Protein AF-A0A1B6K910-F1 (afdb_monomer_lite)

Secondary structure (DSSP, 8-state):
------HHHHHHHHHHHHH----HHHHHHHHHHHHHHHHHH-GGGHHHHHHHHHHHHHSTTS-HHHHHHHHHHHHHHHHHS-HHHHHHHHHHHHHHHGGGGGGGHHHHHHHHHHHHHHHH-

Radius of gyration: 13.84 Å; chains: 1; bounding box: 29×33×38 Å

Structure (mmCIF, N/CA/C/O backbone):
data_AF-A0A1B6K910-F1
#
_entry.id   AF-A0A1B6K910-F1
#
loop_
_atom_site.group_PDB
_atom_site.id
_atom_site.type_symbol
_atom_site.label_atom_id
_atom_site.label_alt_id
_atom_site.label_comp_id
_atom_site.label_asym_id
_atom_site.label_entity_id
_atom_site.label_seq_id
_atom_site.pdbx_PDB_ins_code
_atom_site.Cartn_x
_atom_site.Cartn_y
_atom_site.Cartn_z
_atom_site.occupancy
_atom_site.B_iso_or_equiv
_atom_site.auth_seq_id
_atom_site.auth_comp_id
_atom_site.auth_asym_id
_atom_site.auth_atom_id
_atom_site.pdbx_PDB_model_num
ATOM 1 N N . MET A 1 1 ? -17.486 21.548 6.288 1.00 40.94 1 MET A N 1
ATOM 2 C CA . MET A 1 1 ? -17.642 20.433 5.331 1.00 40.94 1 MET A CA 1
ATOM 3 C C . MET A 1 1 ? -16.254 19.908 5.009 1.00 40.94 1 MET A C 1
ATOM 5 O O . MET A 1 1 ? -15.603 20.431 4.117 1.00 40.94 1 MET A O 1
ATOM 9 N N . THR A 1 2 ? -15.734 18.974 5.800 1.00 49.56 2 THR A N 1
ATOM 10 C CA . THR A 1 2 ? -14.468 18.302 5.486 1.00 49.56 2 THR A CA 1
ATOM 11 C C . THR A 1 2 ? -14.748 17.315 4.355 1.00 49.56 2 THR A C 1
ATOM 13 O O . THR A 1 2 ? -15.514 16.374 4.546 1.00 49.56 2 THR A O 1
ATOM 16 N N . SER A 1 3 ? -14.226 17.568 3.150 1.00 57.62 3 SER A N 1
ATOM 17 C CA . SER A 1 3 ? -14.333 16.602 2.047 1.00 57.62 3 SER A CA 1
ATOM 18 C C . SER A 1 3 ? -13.579 15.340 2.451 1.00 57.62 3 SER A C 1
ATOM 20 O O . SER A 1 3 ? -12.354 15.367 2.544 1.00 57.62 3 SER A O 1
ATOM 22 N N . GLN A 1 4 ? -14.305 14.261 2.743 1.00 67.06 4 GLN A N 1
ATOM 23 C CA . GLN A 1 4 ? -13.695 12.955 2.963 1.00 67.06 4 GLN A CA 1
ATOM 24 C C . GLN A 1 4 ? -13.096 12.465 1.648 1.00 67.06 4 GLN A C 1
ATOM 26 O O . GLN A 1 4 ? -13.736 12.546 0.597 1.00 67.06 4 GLN A O 1
ATOM 31 N N . MET A 1 5 ? -11.863 11.971 1.704 1.00 77.38 5 MET A N 1
ATOM 32 C CA . MET A 1 5 ? -11.227 11.384 0.534 1.00 77.38 5 MET A CA 1
ATOM 33 C C . MET A 1 5 ? -11.826 9.999 0.311 1.00 77.38 5 MET A C 1
ATOM 35 O O . MET A 1 5 ? -11.666 9.115 1.147 1.00 77.38 5 MET A O 1
ATOM 39 N N . THR A 1 6 ? -12.530 9.814 -0.804 1.00 85.31 6 THR A N 1
ATOM 40 C CA . THR A 1 6 ? -13.100 8.510 -1.162 1.00 85.31 6 THR A CA 1
ATOM 41 C C . THR A 1 6 ? -12.141 7.718 -2.042 1.00 85.31 6 THR A C 1
ATOM 43 O O . THR A 1 6 ? -11.340 8.283 -2.794 1.00 85.31 6 THR A O 1
ATOM 46 N N . SER A 1 7 ? -12.273 6.397 -2.027 1.00 83.88 7 SER A N 1
ATOM 47 C CA . SER A 1 7 ? -11.597 5.471 -2.938 1.00 83.88 7 SER A CA 1
ATOM 48 C C . SER A 1 7 ? -11.768 5.849 -4.417 1.00 83.88 7 SER A C 1
ATOM 50 O O . SER A 1 7 ? -10.839 5.672 -5.206 1.00 83.88 7 SER A O 1
ATOM 52 N N . GLN A 1 8 ? -12.900 6.445 -4.808 1.00 85.75 8 GLN A N 1
ATOM 53 C CA . GLN A 1 8 ? -13.102 6.969 -6.163 1.00 85.75 8 GLN A CA 1
ATOM 54 C C . GLN A 1 8 ? -12.201 8.172 -6.470 1.00 85.75 8 GLN A C 1
ATOM 56 O O . GLN A 1 8 ? -11.592 8.219 -7.541 1.00 85.75 8 GLN A O 1
ATOM 61 N N . ASN A 1 9 ? -12.058 9.117 -5.532 1.00 89.00 9 ASN A N 1
ATOM 62 C CA . ASN A 1 9 ? -11.143 10.249 -5.704 1.00 89.00 9 ASN A CA 1
ATOM 63 C C . ASN A 1 9 ? -9.691 9.772 -5.817 1.00 89.00 9 ASN A C 1
ATOM 65 O O . ASN A 1 9 ? -8.954 10.248 -6.680 1.00 89.00 9 ASN A O 1
ATOM 69 N N . VAL A 1 10 ? -9.308 8.792 -4.994 1.00 90.31 10 VAL A N 1
ATOM 70 C CA . VAL A 1 10 ? -7.984 8.158 -5.039 1.00 90.31 10 VAL A CA 1
ATOM 71 C C . VAL A 1 10 ? -7.738 7.518 -6.406 1.00 90.31 10 VAL A C 1
ATOM 73 O O . VAL A 1 10 ? -6.729 7.822 -7.039 1.00 90.31 10 VAL A O 1
ATOM 76 N N . ARG A 1 11 ? -8.679 6.708 -6.924 1.00 89.62 11 ARG A N 1
ATOM 77 C CA . ARG A 1 11 ? -8.575 6.109 -8.274 1.00 89.62 11 ARG A CA 1
ATOM 78 C C . ARG A 1 11 ? -8.303 7.168 -9.334 1.00 89.62 11 ARG A C 1
ATOM 80 O O . ARG A 1 11 ? -7.419 6.994 -10.168 1.00 89.62 11 ARG A O 1
ATOM 87 N N . GLN A 1 12 ? -9.053 8.265 -9.298 1.00 89.19 12 GLN A N 1
ATOM 88 C CA . GLN A 1 12 ? -8.941 9.321 -10.296 1.00 89.19 12 GLN A CA 1
ATOM 89 C C . GLN A 1 12 ? -7.585 10.037 -10.229 1.00 89.19 12 GLN A C 1
ATOM 91 O O . GLN A 1 12 ? -6.969 10.262 -11.269 1.00 89.19 12 GLN A O 1
ATOM 96 N N . GLN A 1 13 ? -7.080 10.333 -9.027 1.00 90.06 13 GLN A N 1
ATOM 97 C CA . GLN A 1 13 ? -5.750 10.928 -8.856 1.00 90.06 13 GLN A CA 1
ATOM 98 C C . GLN A 1 13 ? -4.638 9.998 -9.351 1.00 90.06 13 GLN A C 1
ATOM 100 O O . GLN A 1 13 ? -3.723 10.453 -10.031 1.00 90.06 13 GLN A O 1
ATOM 105 N N . LEU A 1 14 ? -4.742 8.696 -9.074 1.00 89.44 14 LEU A N 1
ATOM 106 C CA . LEU A 1 14 ? -3.756 7.702 -9.505 1.00 89.44 14 LEU A CA 1
ATOM 107 C C . LEU A 1 14 ? -3.736 7.524 -11.028 1.00 89.44 14 LEU A C 1
ATOM 109 O O . LEU A 1 14 ? -2.662 7.407 -11.609 1.00 89.44 14 LEU A O 1
ATOM 113 N N . LEU A 1 15 ? -4.898 7.565 -11.688 1.00 86.69 15 LEU A N 1
ATOM 114 C CA . LEU A 1 15 ? -4.990 7.528 -13.154 1.00 86.69 15 LEU A CA 1
ATOM 115 C C . LEU A 1 15 ? -4.315 8.742 -13.801 1.00 86.69 15 LEU A C 1
ATOM 117 O O . LEU A 1 15 ? -3.554 8.598 -14.758 1.00 86.69 15 LEU A O 1
ATOM 121 N N . ILE A 1 16 ? -4.555 9.937 -13.254 1.00 86.75 16 ILE A N 1
ATOM 122 C CA . ILE A 1 16 ? -3.872 11.156 -13.702 1.00 86.75 16 ILE A CA 1
ATOM 123 C C . ILE A 1 16 ? -2.367 10.998 -13.482 1.00 86.75 16 ILE A C 1
ATOM 125 O O . ILE A 1 16 ? -1.581 11.277 -14.384 1.00 86.75 16 ILE A O 1
ATOM 129 N N . LEU A 1 17 ? -1.966 10.477 -12.320 1.00 86.00 17 LEU A N 1
ATOM 130 C CA . LEU A 1 17 ? -0.563 10.318 -11.980 1.00 86.00 17 LEU A CA 1
ATOM 131 C C . LEU A 1 17 ? 0.175 9.354 -12.919 1.00 86.00 17 LEU A C 1
ATOM 133 O O . LEU A 1 17 ? 1.272 9.663 -13.382 1.00 86.00 17 LEU A O 1
ATOM 137 N N . ALA A 1 18 ? -0.448 8.220 -13.238 1.00 78.31 18 ALA A N 1
ATOM 138 C CA . ALA A 1 18 ? 0.106 7.202 -14.125 1.00 78.31 18 ALA A CA 1
ATOM 139 C C . ALA A 1 18 ? 0.378 7.731 -15.544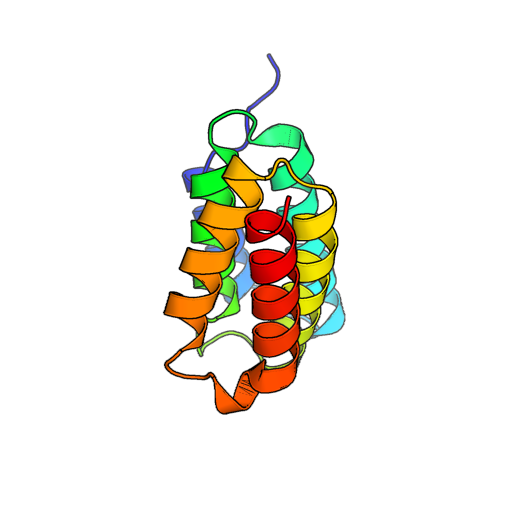 1.00 78.31 18 ALA A C 1
ATOM 141 O O . ALA A 1 18 ? 1.283 7.250 -16.219 1.00 78.31 18 ALA A O 1
ATOM 142 N N . THR A 1 19 ? -0.382 8.737 -15.989 1.00 79.06 19 THR A N 1
ATOM 143 C CA . THR A 1 19 ? -0.183 9.400 -17.291 1.00 79.06 19 THR A CA 1
AT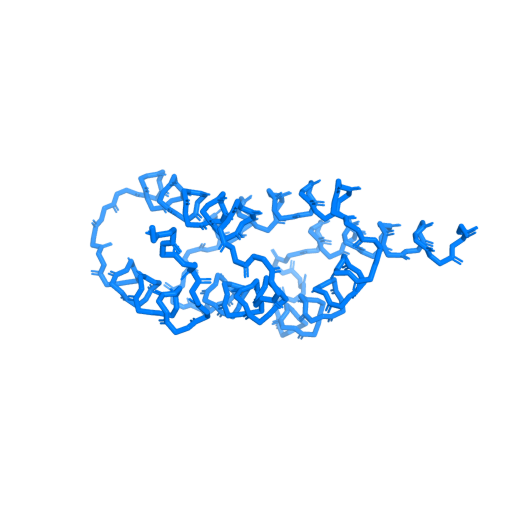OM 144 C C . THR A 1 19 ? 0.666 10.668 -17.204 1.00 79.06 19 THR A C 1
ATOM 146 O O . THR A 1 19 ? 1.134 11.174 -18.225 1.00 79.06 19 THR A O 1
ATOM 149 N N . SER A 1 20 ? 0.890 11.191 -15.996 1.00 75.25 20 SER A N 1
ATOM 150 C CA . SER A 1 20 ? 1.674 12.403 -15.798 1.00 75.25 20 SER A CA 1
ATOM 151 C C . SER A 1 20 ? 3.173 12.113 -15.924 1.00 75.25 20 SER A C 1
ATOM 153 O O . SER A 1 20 ? 3.774 11.395 -15.122 1.00 75.25 20 SER A O 1
ATOM 155 N N . GLY A 1 21 ? 3.780 12.674 -16.971 1.00 69.50 21 GLY A N 1
ATOM 156 C CA . GLY A 1 21 ? 5.226 12.629 -17.180 1.00 69.50 21 GLY A CA 1
ATOM 157 C C . GLY A 1 21 ? 5.985 13.370 -16.075 1.00 69.50 21 GLY A C 1
ATOM 158 O O . GLY A 1 21 ? 5.468 14.302 -15.462 1.00 69.50 21 GLY A O 1
ATOM 159 N N . GLY A 1 22 ? 7.221 12.955 -15.808 1.00 79.31 22 GLY A N 1
ATOM 160 C CA . GLY A 1 22 ? 8.061 13.543 -14.765 1.00 79.31 22 GLY A CA 1
ATOM 161 C C . GLY A 1 22 ? 9.226 12.633 -14.387 1.00 79.31 22 GLY A C 1
ATOM 162 O O . GLY A 1 22 ? 9.394 11.550 -14.945 1.00 79.31 22 GLY A O 1
ATOM 163 N N . SER A 1 23 ? 10.046 13.071 -13.432 1.00 85.94 23 SER A N 1
ATOM 164 C CA . SER A 1 23 ? 11.097 12.218 -12.867 1.00 85.94 23 SER A CA 1
ATOM 165 C C . SER A 1 23 ? 10.501 11.177 -11.911 1.00 85.94 23 SER A C 1
ATOM 167 O O . SER A 1 23 ? 9.488 11.435 -11.262 1.00 85.94 23 SER A O 1
ATOM 169 N N . HIS A 1 24 ? 11.157 10.021 -11.753 1.00 84.06 24 HIS A N 1
ATOM 170 C CA . HIS A 1 24 ? 10.710 8.995 -10.797 1.00 84.06 24 HIS A CA 1
ATOM 171 C C . HIS A 1 24 ? 10.606 9.522 -9.358 1.00 84.06 24 HIS A C 1
ATOM 173 O O . HIS A 1 24 ? 9.750 9.074 -8.599 1.00 84.06 24 HIS A O 1
ATOM 179 N N . LYS A 1 25 ? 11.462 10.485 -8.993 1.00 85.44 25 LYS A N 1
ATOM 180 C CA . LYS A 1 25 ? 11.438 11.131 -7.679 1.00 85.44 25 LYS A CA 1
ATOM 181 C C . LYS A 1 25 ? 10.145 11.928 -7.475 1.00 85.44 25 LYS A C 1
ATOM 183 O O . LYS A 1 25 ? 9.455 11.701 -6.491 1.00 85.44 25 LYS A O 1
ATOM 188 N N . ASP A 1 26 ? 9.793 12.782 -8.435 1.00 88.88 26 ASP A N 1
ATOM 189 C CA . ASP A 1 26 ? 8.562 13.584 -8.394 1.00 88.88 26 ASP A CA 1
ATOM 190 C C . ASP A 1 26 ? 7.307 12.697 -8.333 1.00 88.88 26 ASP A C 1
ATOM 192 O O . ASP A 1 26 ? 6.418 12.920 -7.512 1.00 88.88 26 ASP A O 1
ATOM 196 N N . GLN A 1 27 ? 7.264 11.631 -9.138 1.00 88.56 27 GLN A N 1
ATOM 197 C CA . GLN A 1 27 ? 6.153 10.679 -9.097 1.00 88.56 27 GLN A CA 1
ATOM 198 C C . GLN A 1 27 ? 6.032 9.991 -7.730 1.00 88.56 27 GLN A C 1
ATOM 200 O O . GLN A 1 27 ? 4.929 9.894 -7.195 1.00 88.56 27 GLN A O 1
ATOM 205 N N . ALA A 1 28 ? 7.145 9.548 -7.136 1.00 89.62 28 ALA A N 1
ATOM 206 C CA . ALA A 1 28 ? 7.138 8.942 -5.805 1.00 89.62 28 ALA A CA 1
ATOM 207 C C . ALA A 1 28 ? 6.656 9.921 -4.719 1.00 89.62 28 ALA A C 1
ATOM 209 O O . ALA A 1 28 ? 5.857 9.542 -3.863 1.00 89.62 28 ALA A O 1
ATOM 210 N N . GLU A 1 29 ? 7.076 11.188 -4.768 1.00 91.31 29 GLU A N 1
ATOM 211 C CA . GLU A 1 29 ? 6.608 12.217 -3.829 1.00 91.31 29 GLU A CA 1
ATOM 212 C C . GLU A 1 29 ? 5.097 12.448 -3.946 1.00 91.31 29 GLU A C 1
ATOM 214 O O . GLU A 1 29 ? 4.398 12.522 -2.934 1.00 91.31 29 GLU A O 1
ATOM 219 N N . LYS A 1 30 ? 4.559 12.459 -5.168 1.00 91.56 30 LYS A N 1
ATOM 220 C CA . LYS A 1 30 ? 3.114 12.572 -5.387 1.00 91.56 30 LYS A CA 1
ATOM 221 C C . LYS A 1 30 ? 2.344 11.345 -4.890 1.00 91.56 30 LYS A C 1
ATOM 223 O O . LYS A 1 30 ? 1.308 11.514 -4.254 1.00 91.56 30 LYS A O 1
ATOM 228 N N . TYR A 1 31 ? 2.842 10.124 -5.111 1.00 92.69 31 TYR A N 1
ATOM 229 C CA . TYR A 1 31 ? 2.236 8.919 -4.524 1.00 92.69 31 TYR A CA 1
ATOM 230 C C . TYR A 1 31 ? 2.213 8.993 -2.992 1.00 92.69 31 TYR A C 1
ATOM 232 O O . TYR A 1 31 ? 1.190 8.683 -2.385 1.00 92.69 31 TYR A O 1
ATOM 240 N N . ARG A 1 32 ? 3.302 9.450 -2.359 1.00 92.00 32 ARG A N 1
ATOM 241 C CA . ARG A 1 32 ? 3.345 9.656 -0.902 1.00 92.00 32 ARG A CA 1
ATOM 242 C C . ARG A 1 32 ? 2.332 10.691 -0.429 1.00 92.00 32 ARG A C 1
ATOM 244 O O . ARG A 1 32 ? 1.663 10.449 0.566 1.00 92.00 32 ARG A O 1
ATOM 251 N N . ALA A 1 33 ? 2.183 11.803 -1.146 1.00 91.94 33 ALA A N 1
ATOM 252 C CA . ALA A 1 33 ? 1.183 12.816 -0.814 1.00 91.94 33 ALA A CA 1
ATOM 253 C C . ALA A 1 33 ? -0.249 12.253 -0.873 1.00 91.94 33 ALA A C 1
ATOM 255 O O . ALA A 1 33 ? -1.068 12.553 -0.008 1.00 91.94 33 ALA A O 1
ATOM 256 N N . ILE A 1 34 ? -0.545 11.395 -1.857 1.00 92.62 34 ILE A N 1
ATOM 257 C CA . ILE A 1 34 ? -1.838 10.699 -1.943 1.00 92.62 34 ILE A CA 1
ATOM 258 C C . ILE A 1 34 ? -2.009 9.745 -0.755 1.00 92.62 34 ILE A C 1
ATOM 260 O O . ILE A 1 34 ? -3.064 9.754 -0.127 1.00 92.62 34 ILE A O 1
ATOM 264 N N . LEU A 1 35 ? -0.982 8.956 -0.415 1.00 92.50 35 LEU A N 1
ATOM 265 C CA . LEU A 1 35 ? -1.011 8.052 0.738 1.00 92.50 35 LEU A CA 1
ATOM 266 C C . LEU A 1 35 ? -1.299 8.809 2.042 1.00 92.50 35 LEU A C 1
ATOM 268 O O . LEU A 1 35 ? -2.201 8.427 2.780 1.00 92.50 35 LEU A O 1
ATOM 272 N N . ASP A 1 36 ? -0.584 9.901 2.300 1.00 91.69 36 ASP A N 1
ATOM 273 C CA . ASP A 1 36 ? -0.793 10.749 3.478 1.00 91.69 36 ASP A CA 1
ATOM 274 C C . ASP A 1 36 ? -2.217 11.330 3.528 1.00 91.69 36 ASP A C 1
ATOM 276 O O . ASP A 1 36 ? -2.891 11.300 4.564 1.00 91.69 36 ASP A O 1
ATOM 280 N N . SER A 1 37 ? -2.731 11.759 2.372 1.00 90.56 37 SER A N 1
ATOM 281 C CA . SER A 1 37 ? -4.100 12.256 2.247 1.00 90.56 37 SER A CA 1
ATOM 282 C C . SER A 1 37 ? -5.141 11.179 2.579 1.00 90.56 37 SER A C 1
ATOM 284 O O . SER A 1 37 ? -6.104 11.470 3.296 1.00 90.56 37 SER A O 1
ATOM 286 N N . ILE A 1 38 ? -4.923 9.928 2.147 1.00 90.88 38 ILE A N 1
ATOM 287 C CA . ILE A 1 38 ? -5.779 8.779 2.486 1.00 90.88 38 ILE A CA 1
ATOM 288 C C . ILE A 1 38 ? -5.776 8.544 3.998 1.00 90.88 38 ILE A C 1
ATOM 290 O O . ILE A 1 38 ? -6.843 8.449 4.605 1.00 90.88 38 ILE A O 1
ATOM 294 N N . LEU A 1 39 ? -4.590 8.489 4.612 1.00 88.62 39 LEU A N 1
ATOM 295 C CA . LEU A 1 39 ? -4.438 8.233 6.047 1.00 88.62 39 LEU A CA 1
ATOM 296 C C . LEU A 1 39 ? -5.108 9.321 6.900 1.00 88.62 39 LEU A C 1
ATOM 298 O O . LEU A 1 39 ? -5.679 9.015 7.945 1.00 88.62 39 LEU A O 1
ATOM 302 N N . THR A 1 40 ? -5.095 10.570 6.431 1.00 87.62 40 THR A N 1
ATOM 303 C CA . THR A 1 40 ? -5.655 11.717 7.160 1.00 87.62 40 THR A CA 1
ATOM 304 C C . THR A 1 40 ? -7.156 11.921 6.913 1.00 87.62 40 THR A C 1
ATOM 306 O O . THR A 1 40 ? -7.870 12.381 7.803 1.00 87.62 40 THR A O 1
ATOM 309 N N . SER A 1 41 ? -7.660 11.593 5.716 1.00 84.12 41 SER A N 1
ATOM 310 C CA . SER A 1 41 ? -8.980 12.067 5.253 1.00 84.12 41 SER A CA 1
ATOM 311 C C . SER A 1 41 ? -9.988 10.971 4.909 1.00 84.12 41 SER A C 1
ATOM 313 O O . SER A 1 41 ? -11.166 11.287 4.725 1.00 84.12 41 SER A O 1
ATOM 315 N N . ALA A 1 42 ? -9.573 9.705 4.795 1.00 77.44 42 ALA A N 1
ATOM 316 C CA . ALA A 1 42 ? -10.466 8.642 4.330 1.00 77.44 42 ALA A CA 1
ATOM 317 C C . ALA A 1 42 ? -11.419 8.113 5.417 1.00 77.44 42 ALA A C 1
ATOM 319 O O . ALA A 1 42 ? -12.487 7.595 5.094 1.00 77.44 42 ALA A O 1
ATOM 320 N N . GLY A 1 43 ? -11.090 8.273 6.706 1.00 81.44 43 GLY A N 1
ATOM 321 C CA . GLY A 1 43 ? -11.963 7.875 7.819 1.00 81.44 43 GLY A CA 1
ATOM 322 C C . GLY A 1 43 ? -12.431 6.418 7.705 1.00 81.44 43 GLY A C 1
ATOM 323 O O . GLY A 1 43 ? -11.624 5.500 7.815 1.00 81.44 43 GLY A O 1
ATOM 324 N N . ASN A 1 44 ? -13.727 6.205 7.450 1.00 81.25 44 ASN A N 1
ATOM 325 C CA . ASN A 1 44 ? -14.315 4.868 7.282 1.00 81.25 44 ASN A CA 1
ATOM 326 C C . ASN A 1 44 ? -13.981 4.202 5.933 1.00 81.25 44 ASN A C 1
ATOM 328 O O . ASN A 1 44 ? -14.034 2.980 5.839 1.00 81.25 44 ASN A O 1
ATOM 332 N N . ASP A 1 45 ? -13.625 4.975 4.902 1.00 86.31 45 ASP A N 1
ATOM 333 C CA . ASP A 1 45 ? -13.293 4.463 3.561 1.00 86.31 45 ASP A CA 1
ATOM 334 C C . ASP A 1 45 ? -11.802 4.111 3.420 1.00 86.31 45 ASP A C 1
ATOM 336 O O . ASP A 1 45 ? -11.351 3.675 2.364 1.00 86.31 45 ASP A O 1
ATOM 340 N N . ILE A 1 46 ? -11.014 4.277 4.491 1.00 90.19 46 ILE A N 1
ATOM 341 C CA . ILE A 1 46 ? -9.552 4.123 4.474 1.00 90.19 46 ILE A CA 1
ATOM 342 C C . ILE A 1 46 ? -9.093 2.769 3.932 1.00 90.19 46 ILE A C 1
ATOM 344 O O . ILE A 1 46 ? -8.131 2.712 3.171 1.00 90.19 46 ILE A O 1
ATOM 348 N N . ILE A 1 47 ? -9.795 1.682 4.266 1.00 91.19 47 ILE A N 1
ATOM 349 C CA . ILE A 1 47 ? -9.451 0.340 3.784 1.00 91.19 47 ILE A CA 1
ATOM 350 C C . ILE A 1 47 ? -9.608 0.271 2.263 1.00 91.19 47 ILE A C 1
ATOM 352 O O . ILE A 1 47 ? -8.690 -0.166 1.574 1.00 91.19 47 ILE A O 1
ATOM 356 N N . GLU A 1 48 ? -10.743 0.719 1.727 1.00 92.06 48 GLU A N 1
ATOM 357 C CA . GLU A 1 48 ? -11.010 0.680 0.286 1.00 92.06 48 GLU A CA 1
ATOM 358 C C . GLU A 1 48 ? -10.089 1.637 -0.480 1.00 92.06 48 GLU A C 1
ATOM 360 O O . GLU A 1 48 ? -9.545 1.276 -1.525 1.00 92.06 48 GLU A O 1
ATOM 365 N N . ALA A 1 49 ? -9.827 2.823 0.070 1.00 92.50 49 ALA A N 1
ATOM 366 C CA . ALA A 1 49 ? -8.877 3.783 -0.479 1.00 92.50 49 ALA A CA 1
ATOM 367 C C . ALA A 1 49 ? -7.443 3.222 -0.542 1.00 92.50 49 ALA A C 1
ATOM 369 O O . ALA A 1 49 ? -6.782 3.337 -1.578 1.00 92.50 49 ALA A O 1
ATOM 370 N N . LEU A 1 50 ? -6.971 2.558 0.519 1.00 93.06 50 LEU A N 1
ATOM 371 C CA . LEU A 1 50 ? -5.655 1.909 0.545 1.00 93.06 50 LEU A CA 1
ATOM 372 C C . LEU A 1 50 ? -5.573 0.738 -0.438 1.00 93.06 50 LEU A C 1
ATOM 374 O O . LEU A 1 50 ? -4.570 0.606 -1.136 1.00 93.06 50 LEU A O 1
ATOM 378 N N . LYS A 1 51 ? -6.624 -0.082 -0.554 1.00 93.69 51 LYS A N 1
ATOM 379 C CA . LYS A 1 51 ? -6.678 -1.171 -1.544 1.00 93.69 51 LYS A CA 1
ATOM 380 C C . LYS A 1 51 ? -6.525 -0.645 -2.966 1.00 93.69 51 LYS A C 1
ATOM 382 O O . LYS A 1 51 ? -5.698 -1.144 -3.724 1.00 93.69 51 LYS A O 1
ATOM 387 N N . VAL A 1 52 ? -7.277 0.399 -3.305 1.00 93.69 52 VAL A N 1
ATOM 388 C CA . VAL A 1 52 ? -7.163 1.085 -4.596 1.00 93.69 52 VAL A CA 1
ATOM 389 C C . VAL A 1 52 ? -5.739 1.576 -4.841 1.00 93.69 52 VAL A C 1
ATOM 391 O O . VAL A 1 52 ? -5.201 1.415 -5.936 1.00 93.69 52 VAL A O 1
ATOM 394 N N . PHE A 1 53 ? -5.138 2.191 -3.826 1.00 94.06 53 PHE A N 1
ATOM 395 C CA . PHE A 1 53 ? -3.785 2.715 -3.914 1.00 94.06 53 PHE A CA 1
ATOM 396 C C . PHE A 1 53 ? -2.763 1.602 -4.173 1.00 94.06 53 PHE A C 1
ATOM 398 O O . PHE A 1 53 ? -1.921 1.733 -5.061 1.00 94.06 53 PHE A O 1
ATOM 405 N N . ILE A 1 54 ? -2.898 0.470 -3.478 1.00 93.62 54 ILE A N 1
ATOM 406 C CA . ILE A 1 54 ? -2.067 -0.720 -3.682 1.00 93.62 54 ILE A CA 1
ATOM 407 C C . ILE A 1 54 ? -2.194 -1.245 -5.115 1.00 93.62 54 ILE A C 1
ATOM 409 O O . ILE A 1 54 ? -1.183 -1.527 -5.751 1.00 93.62 54 ILE A O 1
ATOM 413 N N . GLU A 1 55 ? -3.409 -1.339 -5.659 1.00 92.38 55 GLU A N 1
ATOM 414 C CA . GLU A 1 55 ? -3.615 -1.806 -7.038 1.00 92.38 55 GLU A CA 1
ATOM 415 C C . GLU A 1 55 ? -2.922 -0.924 -8.076 1.00 92.38 55 GLU A C 1
ATOM 417 O O . GLU A 1 55 ? -2.411 -1.434 -9.074 1.00 92.38 55 GLU A O 1
ATOM 422 N N . ALA A 1 56 ? -2.871 0.387 -7.844 1.00 91.25 56 ALA A N 1
ATOM 423 C CA . ALA A 1 56 ? -2.176 1.295 -8.744 1.00 91.25 56 ALA A CA 1
ATOM 424 C C . ALA A 1 56 ? -0.654 1.124 -8.678 1.00 91.25 56 ALA A C 1
ATOM 426 O O . ALA A 1 56 ? -0.013 1.080 -9.723 1.00 91.25 56 ALA A O 1
ATOM 427 N N . ILE A 1 57 ? -0.064 0.992 -7.485 1.00 91.31 57 ILE A N 1
ATOM 428 C CA . ILE A 1 57 ? 1.403 0.924 -7.348 1.00 91.31 57 ILE A CA 1
ATOM 429 C C . ILE A 1 57 ? 1.986 -0.422 -7.781 1.00 91.31 57 ILE A C 1
ATOM 431 O O . ILE A 1 57 ? 3.126 -0.470 -8.235 1.00 91.31 57 ILE A O 1
ATOM 435 N N . VAL A 1 58 ? 1.240 -1.520 -7.640 1.00 90.25 58 VAL A N 1
ATOM 436 C CA . VAL A 1 58 ? 1.693 -2.858 -8.066 1.00 90.25 58 VAL A CA 1
ATOM 437 C C . VAL A 1 58 ? 1.499 -3.086 -9.564 1.00 90.25 58 VAL A C 1
ATOM 439 O O . VAL A 1 58 ? 2.030 -4.057 -10.112 1.00 90.25 58 VAL A O 1
ATOM 442 N N . ASN A 1 59 ? 0.776 -2.178 -10.227 1.00 88.44 59 A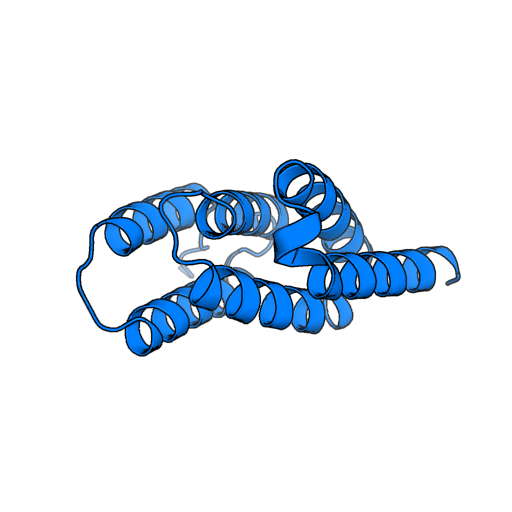SN A N 1
ATOM 443 C CA . ASN A 1 59 ? 0.545 -2.202 -11.659 1.00 88.44 59 ASN A CA 1
ATOM 444 C C . ASN A 1 59 ? 1.876 -2.202 -12.428 1.00 88.44 59 ASN A C 1
ATOM 446 O O . ASN A 1 59 ? 2.830 -1.508 -12.076 1.00 88.44 59 ASN A O 1
ATOM 450 N N . GLU A 1 60 ? 1.946 -2.989 -13.497 1.00 84.88 60 GLU A N 1
ATOM 451 C CA . GLU A 1 60 ? 3.154 -3.143 -14.315 1.00 84.88 60 GLU A CA 1
ATOM 452 C C . GLU A 1 60 ? 3.545 -1.860 -15.055 1.00 84.88 60 GLU A C 1
ATOM 454 O O . GLU A 1 60 ? 4.717 -1.673 -15.372 1.00 84.88 60 GLU A O 1
ATOM 459 N N . ASN A 1 61 ? 2.591 -0.946 -15.258 1.00 85.00 61 ASN A N 1
ATOM 460 C CA . ASN A 1 61 ? 2.843 0.371 -15.841 1.00 85.00 61 ASN A CA 1
ATOM 461 C C . ASN A 1 61 ? 3.620 1.309 -14.898 1.00 85.00 61 ASN A C 1
ATOM 463 O O . ASN A 1 61 ? 4.144 2.326 -15.348 1.00 85.00 61 ASN A O 1
ATOM 467 N N . VAL A 1 62 ? 3.700 0.995 -13.599 1.00 86.50 62 VAL A N 1
ATOM 468 C CA . VAL A 1 62 ? 4.460 1.783 -12.622 1.00 86.50 62 VAL A CA 1
ATOM 469 C C . VAL A 1 62 ? 5.872 1.217 -12.482 1.00 86.50 62 VAL A C 1
ATOM 471 O O . VAL A 1 62 ? 6.079 0.014 -12.298 1.00 86.50 62 VAL A O 1
ATOM 474 N N . SER A 1 63 ? 6.867 2.105 -12.544 1.00 88.69 63 SER A N 1
ATOM 475 C CA . SER A 1 63 ? 8.278 1.752 -12.385 1.00 88.69 63 SER A CA 1
ATOM 476 C C . SER A 1 63 ? 8.534 1.032 -11.059 1.00 88.69 63 SER A C 1
ATOM 478 O O . SER A 1 63 ? 8.210 1.549 -9.991 1.00 88.69 63 SER A O 1
ATOM 480 N N . LEU A 1 64 ? 9.239 -0.104 -11.119 1.00 90.00 64 LEU A N 1
ATOM 481 C CA . LEU A 1 64 ? 9.603 -0.923 -9.952 1.00 90.00 64 LEU A CA 1
ATOM 482 C C . LEU A 1 64 ? 10.241 -0.125 -8.808 1.00 90.00 64 LEU A C 1
ATOM 484 O O . LEU A 1 64 ? 9.965 -0.392 -7.642 1.00 90.00 64 LEU A O 1
ATOM 488 N N . VAL A 1 65 ? 11.087 0.852 -9.142 1.00 90.25 65 VAL A N 1
ATOM 489 C CA . VAL A 1 65 ? 11.763 1.714 -8.160 1.00 90.25 65 VAL A CA 1
ATOM 490 C C . VAL A 1 65 ? 10.748 2.507 -7.335 1.00 90.25 65 VAL A C 1
ATOM 492 O O . VAL A 1 65 ? 10.870 2.578 -6.116 1.00 90.25 65 VAL A O 1
ATOM 495 N N . ILE A 1 66 ? 9.722 3.056 -7.991 1.00 90.69 66 ILE A N 1
ATOM 496 C CA . ILE A 1 66 ? 8.654 3.810 -7.332 1.00 90.69 66 ILE A CA 1
ATOM 497 C C . ILE A 1 66 ? 7.811 2.848 -6.498 1.00 90.69 66 ILE A C 1
ATOM 499 O O . ILE A 1 66 ? 7.639 3.074 -5.305 1.00 90.69 66 ILE A O 1
ATOM 503 N N . SER A 1 67 ? 7.355 1.739 -7.086 1.00 91.56 67 SER A N 1
ATOM 504 C CA . SER A 1 67 ? 6.527 0.748 -6.391 1.00 91.56 67 SER A CA 1
ATOM 505 C C . SER A 1 67 ? 7.190 0.231 -5.113 1.00 91.56 67 SER A C 1
ATOM 507 O O . SER A 1 67 ? 6.539 0.181 -4.074 1.00 91.56 67 SER A O 1
ATOM 509 N N . ARG A 1 68 ? 8.491 -0.103 -5.156 1.00 92.25 68 ARG A N 1
ATOM 510 C CA . ARG A 1 68 ? 9.252 -0.539 -3.972 1.00 92.25 68 ARG A CA 1
ATOM 511 C C . ARG A 1 68 ? 9.302 0.537 -2.902 1.00 92.25 68 ARG A C 1
ATOM 513 O O . ARG A 1 68 ? 9.004 0.246 -1.749 1.00 92.25 68 ARG A O 1
ATOM 520 N N . GLN A 1 69 ? 9.645 1.766 -3.289 1.00 92.31 69 GLN A N 1
ATOM 521 C CA . GLN A 1 69 ? 9.731 2.880 -2.352 1.00 92.31 69 GLN A CA 1
ATOM 522 C C . GLN A 1 69 ? 8.399 3.077 -1.622 1.00 92.31 69 GLN A C 1
ATOM 524 O O . GLN A 1 69 ? 8.375 3.116 -0.396 1.00 92.31 69 GLN A O 1
ATOM 529 N N . ILE A 1 70 ? 7.297 3.127 -2.374 1.00 93.31 70 ILE A N 1
ATOM 530 C CA . ILE A 1 70 ? 5.961 3.355 -1.821 1.00 93.31 70 ILE A CA 1
ATOM 531 C C . ILE A 1 70 ? 5.472 2.165 -0.988 1.00 93.31 70 ILE A C 1
ATOM 533 O O . ILE A 1 70 ? 4.887 2.373 0.069 1.00 93.31 70 ILE A O 1
ATOM 537 N N . LEU A 1 71 ? 5.733 0.922 -1.402 1.00 93.19 71 LEU A N 1
ATOM 538 C CA . LEU A 1 71 ? 5.400 -0.261 -0.599 1.00 93.19 71 LEU A CA 1
ATOM 539 C C . LEU A 1 71 ? 6.148 -0.281 0.742 1.00 93.19 71 LEU A C 1
ATOM 541 O O . LEU A 1 71 ? 5.561 -0.656 1.755 1.00 93.19 71 LEU A O 1
ATOM 545 N N . THR A 1 72 ? 7.412 0.151 0.774 1.00 92.69 72 THR A N 1
ATOM 546 C CA . THR A 1 72 ? 8.170 0.299 2.027 1.00 92.69 72 THR A CA 1
ATOM 547 C C . THR A 1 72 ? 7.551 1.367 2.938 1.00 92.69 72 THR A C 1
ATOM 549 O O . THR A 1 72 ? 7.406 1.143 4.143 1.00 92.69 72 THR A O 1
ATOM 552 N N . ASP A 1 73 ? 7.129 2.503 2.375 1.00 91.88 73 ASP A N 1
ATOM 553 C CA . ASP A 1 73 ? 6.401 3.536 3.122 1.00 91.88 73 ASP A CA 1
ATOM 554 C C . ASP A 1 73 ? 5.070 2.993 3.678 1.00 91.88 73 ASP A C 1
ATOM 556 O O . ASP A 1 73 ? 4.779 3.174 4.860 1.00 91.88 73 ASP A O 1
ATOM 560 N N . ILE A 1 74 ? 4.296 2.249 2.875 1.00 91.81 74 ILE A N 1
ATOM 561 C CA . ILE A 1 74 ? 3.057 1.593 3.328 1.00 91.81 74 ILE A CA 1
ATOM 562 C C . ILE A 1 74 ? 3.344 0.629 4.478 1.00 91.81 74 ILE A C 1
ATOM 564 O O . ILE A 1 74 ? 2.629 0.674 5.473 1.00 91.81 74 ILE A O 1
ATOM 568 N N . SER A 1 75 ? 4.376 -0.216 4.374 1.00 90.94 75 SER A N 1
ATOM 569 C CA . SER A 1 75 ? 4.730 -1.165 5.441 1.00 90.94 75 SER A CA 1
ATOM 570 C C . SER A 1 75 ? 4.967 -0.446 6.770 1.00 90.94 75 SER A C 1
ATOM 572 O O . SER A 1 75 ? 4.416 -0.836 7.794 1.00 90.94 75 SER A O 1
ATOM 574 N N . THR A 1 76 ? 5.691 0.677 6.739 1.00 91.69 76 THR A N 1
ATOM 575 C CA . THR A 1 76 ? 5.919 1.521 7.923 1.00 91.69 76 THR A CA 1
ATOM 576 C C . THR A 1 76 ? 4.612 2.085 8.485 1.00 91.69 76 THR A C 1
ATOM 578 O O . THR A 1 76 ? 4.386 2.041 9.694 1.00 91.69 76 THR A O 1
ATOM 581 N N . GLN A 1 77 ? 3.717 2.571 7.620 1.00 90.69 77 GLN A N 1
ATOM 582 C CA . GLN A 1 77 ? 2.433 3.132 8.051 1.00 90.69 77 GLN A CA 1
ATOM 583 C C . GLN A 1 77 ? 1.461 2.068 8.579 1.00 90.69 77 GLN A C 1
ATOM 585 O O . GLN A 1 77 ? 0.671 2.338 9.482 1.00 90.69 77 GLN A O 1
ATOM 590 N N . LEU A 1 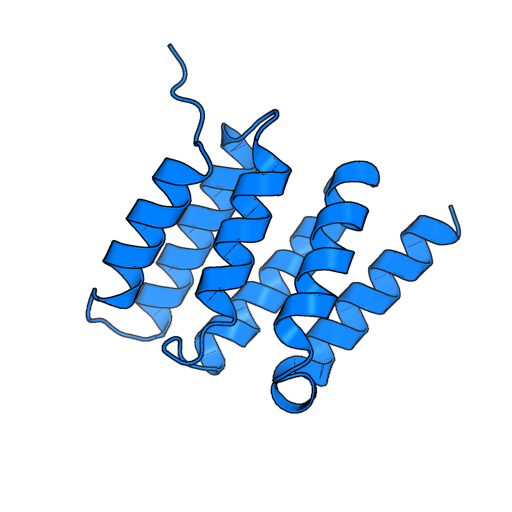78 ? 1.534 0.833 8.081 1.00 89.56 78 LEU A N 1
ATOM 591 C CA . LEU A 1 78 ? 0.728 -0.279 8.585 1.00 89.56 78 LEU A CA 1
ATOM 592 C C . LEU A 1 78 ? 1.019 -0.590 10.058 1.00 89.56 78 LEU A C 1
ATOM 594 O O . LEU A 1 78 ? 0.113 -1.062 10.743 1.00 89.56 78 LEU A O 1
ATOM 598 N N . VAL A 1 79 ? 2.226 -0.298 10.552 1.00 88.19 79 VAL A N 1
ATOM 599 C CA . VAL A 1 79 ? 2.609 -0.510 11.959 1.00 88.19 79 VAL A CA 1
ATOM 600 C C . VAL A 1 79 ? 1.900 0.455 12.910 1.00 88.19 79 VAL A C 1
ATOM 602 O O . VAL A 1 79 ? 1.580 0.079 14.034 1.00 88.19 79 VAL A O 1
ATOM 605 N N . VAL A 1 80 ? 1.632 1.687 12.469 1.00 88.94 80 VAL A N 1
ATOM 606 C CA . VAL A 1 80 ? 0.959 2.709 13.293 1.00 88.94 80 VAL A CA 1
ATOM 607 C C . VAL A 1 80 ? -0.564 2.678 13.158 1.00 88.94 80 VAL A C 1
ATOM 609 O O . VAL A 1 80 ? -1.273 3.258 13.981 1.00 88.94 80 VAL A O 1
ATOM 612 N N . LEU A 1 81 ? -1.078 2.021 12.116 1.00 88.69 81 LEU A N 1
ATOM 613 C CA . LEU A 1 81 ? -2.509 1.895 11.875 1.00 88.69 81 LEU A CA 1
ATOM 614 C C . LEU A 1 81 ? -3.168 0.877 12.821 1.00 88.69 81 LEU A C 1
ATOM 616 O O . LEU A 1 81 ? -2.535 -0.100 13.221 1.00 88.69 81 LEU A O 1
ATOM 620 N N . PRO A 1 82 ? -4.470 1.042 13.121 1.00 90.81 82 PRO A N 1
ATOM 621 C CA . PRO A 1 82 ? -5.245 0.066 13.881 1.00 90.81 82 PRO A CA 1
ATOM 622 C C . PRO A 1 82 ? -5.157 -1.350 13.298 1.00 90.81 82 PRO A C 1
ATOM 624 O O . PRO A 1 82 ? -5.249 -1.531 12.080 1.00 90.81 82 PRO A O 1
ATOM 627 N N . ASP A 1 83 ? -5.066 -2.358 14.169 1.00 90.31 83 ASP A N 1
ATOM 628 C CA . ASP A 1 83 ? -4.834 -3.760 13.790 1.00 90.31 83 ASP A CA 1
ATOM 629 C C . ASP A 1 83 ? -5.874 -4.291 12.783 1.00 90.31 83 ASP A C 1
ATOM 631 O O . ASP A 1 83 ? -5.539 -5.063 11.883 1.00 90.31 83 ASP A O 1
ATOM 635 N N . ASN A 1 84 ? -7.135 -3.848 12.874 1.00 90.19 84 ASN A N 1
ATOM 636 C CA . ASN A 1 84 ? -8.196 -4.241 11.941 1.00 90.19 84 ASN A CA 1
ATOM 637 C C . ASN A 1 84 ? -7.947 -3.726 10.512 1.00 90.19 84 ASN A C 1
ATOM 639 O O . ASN A 1 84 ? -8.140 -4.471 9.550 1.00 90.19 84 ASN A O 1
ATOM 643 N N . ILE A 1 85 ? -7.501 -2.474 10.373 1.00 91.69 85 ILE A N 1
ATOM 644 C CA . ILE A 1 85 ? -7.167 -1.861 9.080 1.00 91.69 85 ILE A CA 1
ATOM 645 C C . ILE A 1 85 ? -5.877 -2.488 8.564 1.00 91.69 85 ILE A C 1
ATOM 647 O O . ILE A 1 85 ? -5.821 -2.957 7.428 1.00 91.69 85 ILE A O 1
ATOM 651 N N . SER A 1 86 ? -4.863 -2.551 9.425 1.00 92.75 86 SER A N 1
ATOM 652 C CA . SER A 1 86 ? -3.541 -3.052 9.085 1.00 92.75 86 SER A CA 1
ATOM 653 C C . SER A 1 86 ? -3.586 -4.500 8.590 1.00 92.75 86 SER A C 1
ATOM 655 O O . SER A 1 86 ? -3.037 -4.809 7.532 1.00 92.75 86 SER A O 1
ATOM 657 N N . LYS A 1 87 ? -4.344 -5.376 9.265 1.00 93.44 87 LYS A N 1
ATOM 658 C CA . LYS A 1 87 ? -4.570 -6.765 8.837 1.00 93.44 87 LYS A CA 1
ATOM 659 C C . LYS A 1 87 ? -5.261 -6.843 7.474 1.00 93.44 87 LYS A C 1
ATOM 661 O O . LYS A 1 87 ? -4.798 -7.581 6.605 1.00 93.44 87 LYS A O 1
ATOM 666 N N . ALA A 1 88 ? -6.350 -6.096 7.274 1.00 93.25 88 ALA A N 1
ATOM 667 C CA . ALA A 1 88 ? -7.111 -6.126 6.023 1.00 93.25 88 ALA A CA 1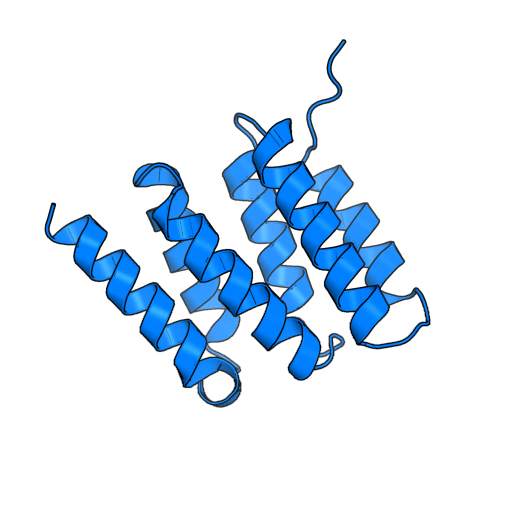
ATOM 668 C C . ALA A 1 88 ? -6.268 -5.661 4.825 1.00 93.25 88 ALA A C 1
ATOM 670 O O . ALA A 1 88 ? -6.274 -6.299 3.771 1.00 93.25 88 ALA A O 1
ATOM 671 N N . VAL A 1 89 ? -5.517 -4.574 5.003 1.00 93.62 89 VAL A N 1
ATOM 672 C CA . VAL A 1 89 ? -4.659 -4.001 3.963 1.00 93.62 89 VAL A CA 1
ATOM 673 C C . VAL A 1 89 ? -3.444 -4.893 3.708 1.00 93.62 89 VAL A C 1
ATOM 675 O O . VAL A 1 89 ? -3.132 -5.154 2.554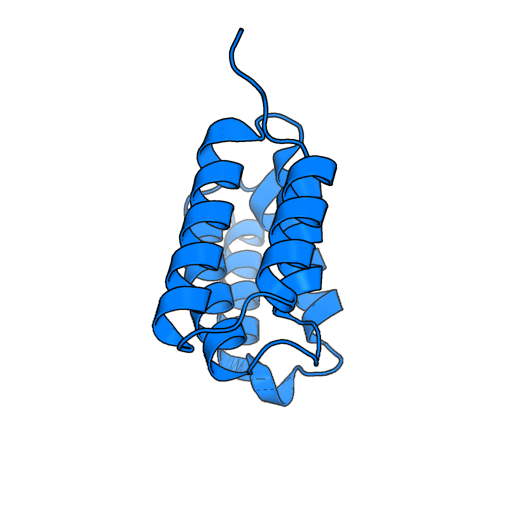 1.00 93.62 89 VAL A O 1
ATOM 678 N N . SER A 1 90 ? -2.811 -5.446 4.749 1.00 94.31 90 SER A N 1
ATOM 679 C CA . SER A 1 90 ? -1.669 -6.364 4.611 1.00 94.31 90 SER A CA 1
ATOM 680 C C . SER A 1 90 ? -2.014 -7.604 3.788 1.00 94.31 90 SER A C 1
ATOM 682 O O . SER A 1 90 ? -1.291 -7.935 2.851 1.00 94.31 90 SER A O 1
ATOM 684 N N . HIS A 1 91 ? -3.137 -8.269 4.090 1.00 94.69 91 HIS A N 1
ATOM 685 C CA . HIS A 1 91 ? -3.599 -9.425 3.309 1.00 94.69 91 HIS A CA 1
ATOM 686 C C . HIS A 1 91 ? -3.835 -9.064 1.845 1.00 94.69 91 HIS A C 1
ATOM 688 O O . HIS A 1 91 ? -3.408 -9.794 0.954 1.00 94.69 91 HIS A O 1
ATOM 694 N N . TYR A 1 92 ? -4.466 -7.916 1.599 1.00 95.00 92 TYR A N 1
ATOM 695 C CA . TYR A 1 92 ? -4.719 -7.448 0.244 1.00 95.00 92 TYR A CA 1
ATOM 696 C C . TYR A 1 92 ? -3.427 -7.130 -0.516 1.00 95.00 92 TYR A C 1
ATOM 698 O O . TYR A 1 92 ? -3.283 -7.515 -1.674 1.00 95.00 92 TYR A O 1
ATOM 706 N N . THR A 1 93 ? -2.460 -6.474 0.133 1.00 93.94 93 THR A N 1
ATOM 707 C CA . THR A 1 93 ? -1.148 -6.209 -0.464 1.00 93.94 93 THR A CA 1
ATOM 708 C C . THR A 1 93 ? -0.458 -7.502 -0.854 1.00 93.94 93 THR A C 1
ATOM 710 O O . THR A 1 93 ? 0.010 -7.603 -1.982 1.00 93.94 93 THR A O 1
ATOM 713 N N . LEU A 1 94 ? -0.425 -8.494 0.042 1.00 93.69 94 LEU A N 1
ATOM 714 C CA . LEU A 1 94 ? 0.222 -9.783 -0.210 1.00 93.69 94 LEU A CA 1
ATOM 715 C C . LEU A 1 94 ? -0.396 -10.526 -1.401 1.00 93.69 94 LEU A C 1
ATOM 717 O O . LEU A 1 94 ? 0.348 -11.077 -2.208 1.00 93.69 94 LEU A O 1
ATOM 721 N N . ASP A 1 95 ? -1.721 -10.494 -1.543 1.00 94.56 95 ASP A N 1
ATOM 722 C CA . ASP A 1 95 ? -2.423 -11.068 -2.697 1.00 94.56 95 ASP A CA 1
ATOM 723 C C . ASP A 1 95 ? -2.037 -10.356 -4.005 1.00 94.56 95 ASP A C 1
ATOM 725 O O . ASP A 1 95 ? -1.642 -10.989 -4.985 1.00 94.56 95 ASP A O 1
ATOM 729 N N . LYS A 1 96 ? -2.043 -9.018 -4.000 1.00 93.06 96 LYS A N 1
ATOM 730 C CA . LYS A 1 96 ? -1.769 -8.217 -5.201 1.00 93.06 96 LYS A CA 1
ATOM 731 C C . LYS A 1 96 ? -0.309 -8.223 -5.639 1.00 93.06 96 LYS A C 1
ATOM 733 O O . LYS A 1 96 ? -0.039 -8.138 -6.835 1.00 93.06 96 LYS A O 1
ATOM 738 N N . VAL A 1 97 ? 0.639 -8.323 -4.709 1.00 91.81 97 VAL A N 1
ATOM 739 C CA . VAL A 1 97 ? 2.072 -8.420 -5.039 1.00 91.81 97 VAL A CA 1
ATOM 740 C C . VAL A 1 97 ? 2.491 -9.840 -5.416 1.00 91.81 97 VAL A C 1
ATOM 742 O O . VAL A 1 97 ? 3.563 -10.000 -5.995 1.00 91.81 97 VAL A O 1
ATOM 745 N N . GLN A 1 98 ? 1.669 -10.861 -5.142 1.00 89.06 98 GLN A N 1
ATOM 746 C CA . GLN A 1 98 ? 1.987 -12.272 -5.387 1.00 89.06 98 GLN A CA 1
ATOM 747 C C . GLN A 1 98 ? 2.500 -12.568 -6.814 1.00 89.06 98 GLN A C 1
ATOM 749 O O . GLN A 1 98 ? 3.515 -13.260 -6.928 1.00 89.06 98 GLN A O 1
ATOM 754 N N . PRO A 1 99 ? 1.914 -12.025 -7.906 1.00 90.69 99 PRO A N 1
ATOM 755 C CA . PRO A 1 99 ? 2.409 -12.260 -9.269 1.00 90.69 99 PRO A CA 1
ATOM 756 C C . PRO A 1 99 ? 3.835 -11.742 -9.498 1.00 90.69 99 PRO A C 1
ATOM 758 O O . PRO A 1 99 ? 4.548 -12.218 -10.377 1.00 90.69 99 PRO A O 1
ATOM 761 N N . ARG A 1 100 ? 4.261 -10.762 -8.696 1.00 89.69 100 ARG A N 1
ATOM 762 C CA . ARG A 1 100 ? 5.566 -10.098 -8.764 1.00 89.69 100 ARG A CA 1
ATOM 763 C C . ARG A 1 100 ? 6.346 -10.274 -7.459 1.00 89.69 100 ARG A C 1
ATOM 765 O O . ARG A 1 100 ? 7.197 -9.446 -7.147 1.00 89.69 100 ARG A O 1
ATOM 772 N N . VAL A 1 101 ? 6.091 -11.347 -6.705 1.00 88.69 101 VAL A N 1
ATOM 773 C CA . VAL A 1 101 ? 6.643 -11.552 -5.353 1.00 88.69 101 VAL A CA 1
ATOM 774 C C . VAL A 1 101 ? 8.173 -11.475 -5.319 1.00 88.69 101 VAL A C 1
ATOM 776 O O . VAL A 1 101 ? 8.726 -10.836 -4.434 1.00 88.69 101 VAL A O 1
ATOM 779 N N . ILE A 1 102 ? 8.852 -12.003 -6.344 1.00 91.06 102 ILE A N 1
ATOM 780 C CA . ILE A 1 102 ? 10.321 -11.954 -6.483 1.00 91.06 102 ILE A CA 1
ATOM 781 C C . ILE A 1 102 ? 10.816 -10.501 -6.606 1.00 91.06 102 ILE A C 1
ATOM 783 O O . ILE A 1 102 ? 11.885 -10.136 -6.127 1.00 91.06 102 ILE A O 1
ATOM 787 N N . SER A 1 103 ? 10.023 -9.626 -7.232 1.00 90.12 103 SER A N 1
ATOM 788 C CA . SER A 1 103 ? 10.365 -8.207 -7.369 1.00 90.12 103 SER A CA 1
ATOM 789 C C . SER A 1 103 ? 10.161 -7.410 -6.081 1.00 90.12 103 SER A C 1
ATOM 791 O O . SER A 1 103 ? 10.731 -6.323 -5.979 1.00 90.12 103 SER A O 1
ATOM 793 N N . PHE A 1 104 ? 9.382 -7.917 -5.124 1.00 92.62 104 PHE A N 1
ATOM 794 C CA . PHE A 1 104 ? 8.986 -7.221 -3.894 1.00 92.62 104 PHE A CA 1
ATOM 795 C C . PHE A 1 104 ? 9.290 -8.045 -2.634 1.00 92.62 104 PHE A C 1
ATOM 797 O O . PHE A 1 104 ? 8.605 -7.909 -1.624 1.00 92.62 104 PHE A O 1
ATOM 804 N N . GLU A 1 105 ? 10.292 -8.923 -2.698 1.00 92.69 105 GLU A N 1
ATOM 805 C CA . GLU A 1 105 ? 10.562 -9.936 -1.670 1.00 92.69 105 GLU A CA 1
ATOM 806 C C . GLU A 1 105 ? 10.773 -9.317 -0.276 1.00 92.69 105 GLU A C 1
ATOM 808 O O . GLU A 1 105 ? 10.176 -9.764 0.703 1.00 92.69 105 GLU A O 1
ATOM 813 N N . GLU A 1 106 ? 11.526 -8.216 -0.205 1.00 91.62 106 GLU A N 1
ATOM 814 C CA . GLU A 1 106 ? 11.776 -7.466 1.032 1.00 91.62 106 GLU A CA 1
ATOM 815 C C . GLU A 1 106 ? 10.488 -6.855 1.612 1.00 91.62 106 GLU A C 1
ATOM 817 O O . GLU A 1 106 ? 10.202 -6.997 2.803 1.00 91.62 106 GLU A O 1
ATOM 822 N N . GLN A 1 107 ? 9.667 -6.222 0.768 1.00 92.56 107 GLN A N 1
ATOM 823 C CA . GLN A 1 107 ? 8.400 -5.615 1.187 1.00 92.56 107 GLN A CA 1
ATOM 824 C C . GLN A 1 107 ? 7.413 -6.690 1.662 1.00 92.56 107 GLN A C 1
ATOM 826 O O . GLN A 1 107 ? 6.735 -6.515 2.673 1.00 92.56 107 GLN A O 1
ATOM 831 N N . VAL A 1 108 ? 7.365 -7.830 0.970 1.00 93.25 108 VAL A N 1
ATOM 832 C CA . VAL A 1 108 ? 6.536 -8.983 1.339 1.00 93.25 108 VAL A CA 1
ATOM 833 C C . VAL A 1 108 ? 6.966 -9.560 2.682 1.00 93.25 108 VAL A C 1
ATOM 835 O O . VAL A 1 108 ? 6.107 -9.831 3.522 1.00 93.25 108 VAL A O 1
ATOM 838 N N . ALA A 1 109 ? 8.270 -9.727 2.907 1.00 93.25 109 ALA A N 1
ATOM 839 C CA . ALA A 1 109 ? 8.799 -10.195 4.183 1.00 93.25 109 ALA A CA 1
ATOM 840 C C . ALA A 1 109 ? 8.419 -9.240 5.326 1.00 93.25 109 ALA A C 1
ATOM 842 O O . ALA A 1 109 ? 7.881 -9.687 6.339 1.00 93.25 109 ALA A O 1
ATOM 843 N N . SER A 1 110 ? 8.602 -7.931 5.126 1.00 92.94 110 SER A N 1
ATOM 844 C CA . SER A 1 110 ? 8.253 -6.898 6.109 1.00 92.94 110 SER A CA 1
ATOM 845 C C . SER A 1 110 ? 6.762 -6.919 6.474 1.00 92.94 110 SER A C 1
ATOM 847 O O . SER A 1 110 ? 6.417 -6.973 7.655 1.00 92.94 110 SER A O 1
ATOM 849 N N . ILE A 1 111 ? 5.869 -6.981 5.479 1.00 93.44 111 ILE A N 1
ATOM 850 C CA . ILE A 1 111 ? 4.416 -7.032 5.707 1.00 93.44 111 ILE A CA 1
ATOM 851 C C . ILE A 1 111 ? 4.011 -8.329 6.419 1.00 93.44 111 ILE A C 1
ATOM 853 O O . ILE A 1 111 ? 3.178 -8.301 7.324 1.00 93.44 111 ILE A O 1
ATOM 857 N N . ARG A 1 112 ? 4.597 -9.477 6.050 1.00 93.69 112 ARG A N 1
ATOM 858 C CA . ARG A 1 112 ? 4.315 -10.762 6.716 1.00 93.69 112 ARG A CA 1
ATOM 859 C C . ARG A 1 112 ? 4.768 -10.762 8.171 1.00 93.69 112 ARG A C 1
ATOM 861 O O . ARG A 1 112 ? 4.039 -11.271 9.016 1.00 93.69 112 ARG A O 1
ATOM 868 N N . GLN A 1 113 ? 5.935 -10.191 8.456 1.00 93.19 113 GLN A N 1
ATOM 869 C CA . GLN A 1 113 ? 6.450 -10.073 9.816 1.00 93.19 113 GLN A CA 1
ATOM 870 C C . GLN A 1 113 ? 5.544 -9.185 10.675 1.00 93.19 113 GLN A C 1
ATOM 872 O O . GLN A 1 113 ? 5.197 -9.562 11.792 1.00 93.19 113 GLN A O 1
ATOM 877 N N . HIS A 1 114 ? 5.098 -8.049 10.135 1.00 91.25 114 HIS A N 1
ATOM 878 C CA . HIS A 1 114 ? 4.130 -7.191 10.816 1.00 91.25 114 HIS A CA 1
ATOM 879 C C . HIS A 1 114 ? 2.805 -7.917 11.076 1.00 91.25 114 HIS A C 1
ATOM 881 O O . HIS A 1 114 ? 2.289 -7.927 12.191 1.00 91.25 114 HIS A O 1
ATOM 887 N N . LEU A 1 115 ? 2.282 -8.609 10.063 1.00 92.50 115 LEU A N 1
ATOM 888 C CA . LEU A 1 115 ? 1.047 -9.373 10.183 1.00 92.50 115 LEU A CA 1
ATOM 889 C C . LEU A 1 115 ? 1.150 -10.479 11.247 1.00 92.50 115 LEU A C 1
ATOM 891 O O . LEU A 1 115 ? 0.198 -10.675 12.000 1.00 92.50 115 LEU A O 1
ATOM 895 N N . ALA A 1 116 ? 2.289 -11.175 11.332 1.00 93.12 116 ALA A N 1
ATOM 896 C CA . ALA A 1 116 ? 2.559 -12.148 12.389 1.00 93.12 116 ALA A CA 1
ATOM 897 C C . ALA A 1 116 ? 2.521 -11.486 13.774 1.00 93.12 116 ALA A C 1
ATOM 899 O O . ALA A 1 116 ? 1.790 -11.958 14.640 1.00 93.12 116 ALA A O 1
ATOM 900 N N . SER A 1 117 ? 3.177 -10.332 13.935 1.00 91.12 117 SER A N 1
ATOM 901 C CA . SER A 1 117 ? 3.152 -9.571 15.189 1.00 91.12 117 SER A CA 1
ATOM 902 C C . SER A 1 117 ? 1.736 -9.157 15.612 1.00 91.12 117 SER A C 1
ATOM 904 O O . SER A 1 117 ? 1.429 -9.196 16.800 1.00 91.12 117 SER A O 1
ATOM 906 N N . ILE A 1 118 ? 0.844 -8.822 14.669 1.00 91.31 118 ILE A N 1
ATOM 907 C CA . ILE A 1 118 ? -0.576 -8.562 14.973 1.00 91.31 118 ILE A CA 1
ATOM 908 C C . ILE A 1 118 ? -1.281 -9.824 15.491 1.00 91.31 118 ILE A C 1
ATOM 910 O O . ILE A 1 118 ? -2.127 -9.725 16.371 1.00 91.31 118 ILE A O 1
ATOM 914 N N . TYR A 1 119 ? -0.997 -11.002 14.926 1.00 90.44 119 TYR A N 1
ATOM 915 C CA . TYR A 1 119 ? -1.626 -12.258 15.358 1.00 90.44 119 TYR A CA 1
ATOM 916 C C . TYR A 1 119 ? -1.099 -12.783 16.699 1.00 90.44 119 TYR A C 1
ATOM 918 O O . TYR A 1 119 ? -1.788 -13.576 17.335 1.00 90.44 119 TYR A O 1
ATOM 926 N N . GLU A 1 120 ? 0.105 -12.380 17.101 1.00 90.56 120 GLU A N 1
ATOM 927 C CA . GLU A 1 120 ? 0.720 -12.757 18.379 1.00 90.56 120 GLU A CA 1
ATOM 928 C C . GLU A 1 120 ? 0.262 -11.891 19.568 1.00 90.56 120 GLU A C 1
ATOM 930 O O . GLU A 1 120 ? 0.542 -12.245 20.714 1.00 90.56 120 GLU A O 1
ATOM 935 N N . ARG A 1 121 ? -0.423 -10.770 19.311 1.00 78.94 121 ARG A N 1
ATOM 936 C CA . ARG A 1 121 ? -0.988 -9.865 20.329 1.00 78.94 121 ARG A CA 1
ATOM 937 C C . ARG A 1 121 ? -2.405 -10.269 20.722 1.00 78.94 121 ARG A C 1
ATOM 939 O O . ARG A 1 121 ? -2.711 -10.126 21.926 1.00 78.94 121 ARG A O 1
#

pLDDT: mean 88.42, std 7.98, range [40.94, 95.0]

Sequence (121 aa):
MTSQMTSQNVRQQLLILATSGGSHKDQAEKYRAILDSILTSAGNDIIEALKVFIEAIVNENVSLVISRQILTDISTQLVVLPDNISKAVSHYTLDKVQPRVISFEEQVASIRQHLASIYER

Organism: NCBI:txid36148

InterPro domains:
  IPR054559 PSMD12/CSN4-like, N-terminal [PF22241] (10-121)

Foldseek 3Di:
DQPACALVNLLVQLVVLLPDDDDLVVSLVSLVVSLVSLVVGNVVRSLSNLLSSLLSLLDPSHDLVSSQVVLVVVLVVLLVDDLVSSLSSLVSNLVSCVVVCVSNVVSNVSSVVSNVVSVVD